Protein AF-A0AAV3ARU6-F1 (afdb_monomer_lite)

Structure (mmCIF, N/CA/C/O backbone):
data_AF-A0AAV3ARU6-F1
#
_entry.id   AF-A0AAV3ARU6-F1
#
loop_
_atom_site.group_PDB
_atom_site.id
_atom_site.type_symbol
_atom_site.label_atom_id
_atom_site.label_alt_id
_atom_site.label_comp_id
_atom_site.label_asym_id
_atom_site.label_entity_id
_atom_site.label_seq_id
_atom_site.pdbx_PDB_ins_code
_atom_site.Cartn_x
_atom_site.Cartn_y
_atom_site.Cartn_z
_atom_site.occupancy
_atom_site.B_iso_or_equiv
_atom_site.auth_seq_id
_atom_site.auth_comp_id
_atom_site.auth_asym_id
_atom_site.auth_atom_id
_atom_site.pdbx_PDB_model_num
ATOM 1 N N . MET A 1 1 ? -10.297 29.378 -34.792 1.00 34.81 1 MET A N 1
ATOM 2 C CA . MET A 1 1 ? -9.626 29.980 -33.623 1.00 34.81 1 MET A CA 1
ATOM 3 C C . MET A 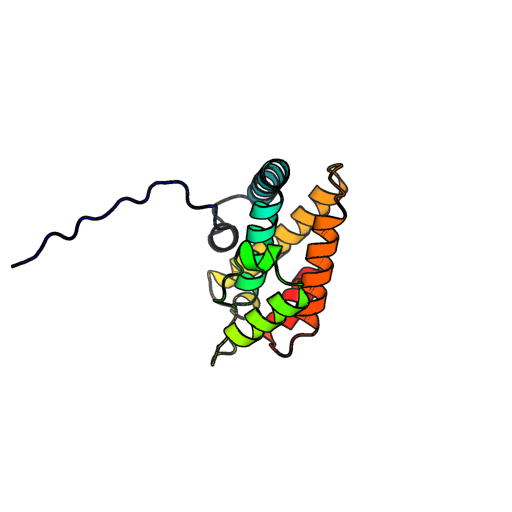1 1 ? -10.284 29.448 -32.360 1.00 34.81 1 MET A C 1
ATOM 5 O O . MET A 1 1 ? -11.471 29.652 -32.177 1.00 34.81 1 MET A O 1
ATOM 9 N N . VAL A 1 2 ? -9.495 28.682 -31.602 1.00 35.66 2 VAL A N 1
ATOM 10 C CA . VAL A 1 2 ? -9.583 28.305 -30.177 1.00 35.66 2 VAL A CA 1
ATOM 11 C C . VAL A 1 2 ? -10.976 28.048 -29.573 1.00 35.66 2 VAL A C 1
ATOM 13 O O . VAL A 1 2 ? -11.660 28.959 -29.120 1.00 35.66 2 VAL A O 1
ATOM 16 N N . GLN A 1 3 ? -11.332 26.762 -29.464 1.00 30.91 3 GLN A N 1
ATOM 17 C CA . GLN A 1 3 ? -12.365 26.277 -28.547 1.00 30.91 3 GLN A CA 1
ATOM 18 C C . GLN A 1 3 ? -11.865 26.349 -27.099 1.00 30.91 3 GLN A C 1
ATOM 20 O O . GLN A 1 3 ? -10.867 25.723 -26.733 1.00 30.91 3 GLN A O 1
ATOM 25 N N . ALA A 1 4 ? -12.606 27.089 -26.277 1.00 40.03 4 ALA A N 1
ATOM 26 C CA . ALA A 1 4 ? -12.483 27.116 -24.830 1.00 40.03 4 ALA A CA 1
ATOM 27 C C . ALA A 1 4 ? -12.833 25.738 -24.240 1.00 40.03 4 ALA A C 1
ATOM 29 O O . ALA A 1 4 ? -14.002 25.388 -24.085 1.00 40.03 4 ALA A O 1
ATOM 30 N N . HIS A 1 5 ? -11.810 24.958 -23.893 1.00 33.25 5 HIS A N 1
ATOM 31 C CA . HIS A 1 5 ? -11.980 23.737 -23.114 1.00 33.25 5 HIS A CA 1
ATOM 32 C C . HIS A 1 5 ? -12.078 24.095 -21.631 1.00 33.25 5 HIS A C 1
ATOM 34 O O . HIS A 1 5 ? -11.101 24.395 -20.945 1.00 33.25 5 HIS A O 1
ATOM 40 N N . LYS A 1 6 ? -13.335 24.104 -21.190 1.00 35.38 6 LYS A N 1
ATOM 41 C CA . LYS A 1 6 ? -13.844 24.103 -19.820 1.00 35.38 6 LYS A CA 1
ATOM 42 C C . LYS A 1 6 ? -12.918 23.305 -18.886 1.00 35.38 6 LYS A C 1
ATOM 44 O O . LYS A 1 6 ? -12.913 22.079 -18.906 1.00 35.38 6 LYS A O 1
ATOM 49 N N . ARG A 1 7 ? -12.148 24.012 -18.051 1.00 34.56 7 ARG A N 1
ATOM 50 C CA . ARG A 1 7 ? -11.468 23.433 -16.885 1.00 34.56 7 ARG A CA 1
ATOM 51 C C . ARG A 1 7 ? -12.544 23.015 -15.889 1.00 34.56 7 ARG A C 1
ATOM 53 O O . ARG A 1 7 ? -13.098 23.855 -15.181 1.00 34.56 7 ARG A O 1
ATOM 60 N N . ILE A 1 8 ? -12.877 21.730 -15.890 1.00 40.25 8 ILE A N 1
ATOM 61 C CA . ILE A 1 8 ? -13.653 21.119 -14.818 1.00 40.25 8 ILE A CA 1
ATOM 62 C C . ILE A 1 8 ? -12.752 21.147 -13.583 1.00 40.25 8 ILE A C 1
ATOM 64 O O . ILE A 1 8 ? -11.689 20.531 -13.554 1.00 40.25 8 ILE A O 1
ATOM 68 N N . ARG A 1 9 ? -13.151 21.958 -12.602 1.00 37.66 9 ARG A N 1
ATOM 69 C CA . ARG A 1 9 ? -12.686 21.846 -11.223 1.00 37.66 9 ARG A CA 1
ATOM 70 C C . ARG A 1 9 ? -13.224 20.520 -10.693 1.00 37.66 9 ARG A C 1
ATOM 72 O O . ARG A 1 9 ? -14.427 20.433 -10.484 1.00 37.66 9 ARG A O 1
ATOM 79 N N . ASN A 1 10 ? -12.354 19.539 -10.488 1.00 32.25 10 ASN A N 1
ATOM 80 C CA . ASN A 1 10 ? -12.618 18.470 -9.530 1.00 32.25 10 ASN A CA 1
ATOM 81 C C . ASN A 1 10 ? -11.988 18.903 -8.209 1.00 32.25 10 ASN A C 1
ATOM 83 O O . ASN A 1 10 ? -10.839 18.589 -7.919 1.00 32.25 10 ASN A O 1
ATOM 87 N N . ASP A 1 11 ? -12.743 19.714 -7.476 1.00 37.62 11 ASP A N 1
ATOM 88 C CA . ASP A 1 11 ? -12.631 19.809 -6.025 1.00 37.62 11 ASP A CA 1
ATOM 89 C C . ASP A 1 11 ? -13.854 19.072 -5.471 1.00 37.62 11 ASP A C 1
ATOM 91 O O . ASP A 1 11 ? -14.871 19.659 -5.116 1.00 37.62 11 ASP A O 1
ATOM 95 N N . GLU A 1 12 ? -13.785 17.751 -5.566 1.00 33.91 12 GLU A N 1
ATOM 96 C CA . GLU A 1 12 ? -14.588 16.805 -4.803 1.00 33.91 12 GLU A CA 1
ATOM 97 C C . GLU A 1 12 ? -13.558 15.840 -4.235 1.00 33.91 12 GLU A C 1
ATOM 99 O O . GLU A 1 12 ? -12.707 15.353 -4.981 1.00 33.91 12 GLU A O 1
ATOM 104 N N . SER A 1 13 ? -13.561 15.661 -2.916 1.00 39.81 13 SER A N 1
ATOM 105 C CA . SER A 1 13 ? -12.568 14.888 -2.176 1.00 39.81 13 SER A CA 1
ATOM 106 C C . SER A 1 13 ? -12.291 13.548 -2.857 1.00 39.81 13 SER A C 1
ATOM 108 O O . SER A 1 13 ? -13.066 12.599 -2.720 1.00 39.81 13 SER A O 1
ATOM 110 N N . SER A 1 14 ? -11.184 13.465 -3.595 1.00 32.47 14 SER A N 1
ATOM 111 C CA . SER A 1 14 ? -10.667 12.186 -4.056 1.00 32.47 14 SER A CA 1
ATOM 112 C C . SER A 1 14 ? -10.432 11.330 -2.813 1.00 32.47 14 SER A C 1
ATOM 114 O O . SER A 1 14 ? -9.939 11.888 -1.822 1.00 32.47 14 SER A O 1
ATOM 116 N N . PRO A 1 15 ? -10.750 10.022 -2.821 1.00 39.72 15 PRO A N 1
ATOM 117 C CA . PRO A 1 15 ? -10.291 9.140 -1.754 1.00 39.72 15 PRO A CA 1
ATOM 118 C C . PRO A 1 15 ? -8.800 9.421 -1.576 1.00 39.72 15 PRO A C 1
ATOM 120 O O . PRO A 1 15 ? -8.071 9.492 -2.568 1.00 39.72 15 PRO A O 1
ATOM 123 N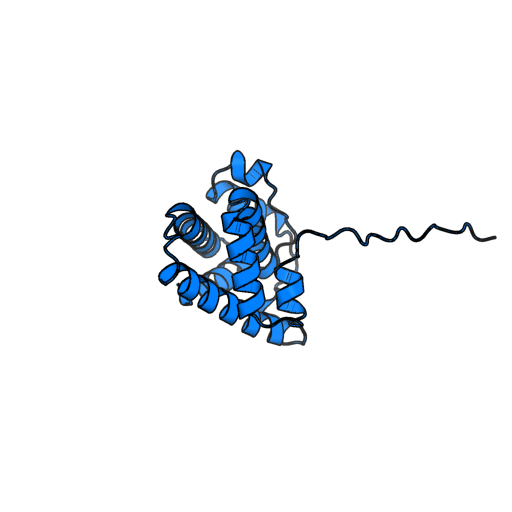 N . LYS A 1 16 ? -8.416 9.799 -0.353 1.00 55.88 16 LYS A N 1
ATOM 124 C CA . LYS A 1 16 ? -7.086 10.319 -0.035 1.00 55.88 16 LYS A CA 1
ATOM 125 C C . LYS A 1 16 ? -6.083 9.316 -0.593 1.00 55.88 16 LYS A C 1
ATOM 127 O O . LYS A 1 16 ? -6.006 8.214 -0.091 1.00 55.88 16 LYS A O 1
ATOM 132 N N . ASP A 1 17 ? -5.369 9.646 -1.662 1.00 81.94 17 ASP A N 1
ATOM 133 C CA . ASP A 1 17 ? -4.400 8.700 -2.200 1.00 81.94 17 ASP A CA 1
ATOM 134 C C . ASP A 1 17 ? -3.231 8.623 -1.214 1.00 81.94 17 ASP A C 1
ATOM 136 O O . ASP A 1 17 ? -2.374 9.513 -1.170 1.00 81.94 17 ASP A O 1
ATOM 140 N N . LEU A 1 18 ? -3.250 7.594 -0.362 1.00 88.56 18 LEU A N 1
ATOM 141 C CA . LEU A 1 18 ? -2.257 7.361 0.679 1.00 88.56 18 LEU A CA 1
ATOM 142 C C . LEU A 1 18 ? -0.838 7.349 0.098 1.00 88.56 18 LEU A C 1
ATOM 144 O O . LEU A 1 18 ? 0.090 7.879 0.715 1.00 88.56 18 LEU A O 1
ATOM 148 N N . PHE A 1 19 ? -0.678 6.821 -1.119 1.00 89.62 19 PHE A N 1
ATOM 149 C CA . PHE A 1 19 ? 0.601 6.792 -1.814 1.00 89.62 19 PHE A CA 1
ATOM 150 C C . PHE A 1 19 ? 1.108 8.205 -2.114 1.00 89.62 19 PHE A C 1
ATOM 152 O O . PHE A 1 19 ? 2.216 8.568 -1.704 1.00 89.62 19 PHE A O 1
ATOM 159 N N . GLU A 1 20 ? 0.294 9.038 -2.765 1.00 89.31 20 GLU A N 1
ATOM 160 C CA . GLU A 1 20 ? 0.673 10.417 -3.084 1.00 89.31 20 GLU A CA 1
ATOM 161 C C . GLU A 1 20 ? 0.828 11.280 -1.821 1.00 89.31 20 GLU A C 1
ATOM 163 O O . GLU A 1 20 ? 1.760 12.086 -1.734 1.00 89.31 20 GLU A O 1
ATOM 168 N N . ALA A 1 21 ? 0.005 11.068 -0.789 1.00 89.81 21 ALA A N 1
ATOM 169 C CA . ALA A 1 21 ? 0.140 11.753 0.497 1.00 89.81 21 ALA A CA 1
ATOM 170 C C . ALA A 1 21 ? 1.503 11.474 1.162 1.00 89.81 21 ALA A C 1
ATOM 172 O O . ALA A 1 21 ? 2.198 12.410 1.584 1.00 89.81 21 ALA A O 1
ATOM 173 N N . ILE A 1 22 ? 1.922 10.206 1.197 1.00 90.69 22 ILE A N 1
ATOM 174 C CA . ILE A 1 22 ? 3.208 9.761 1.758 1.00 90.69 22 ILE A CA 1
ATOM 175 C C . ILE A 1 22 ? 4.380 10.238 0.893 1.00 90.69 22 ILE A C 1
ATOM 177 O O . ILE A 1 22 ? 5.387 10.720 1.423 1.00 90.69 22 ILE A O 1
ATOM 181 N N . LYS A 1 23 ? 4.241 10.184 -0.434 1.00 88.38 23 LYS A N 1
ATOM 182 C CA . LYS A 1 23 ? 5.257 10.626 -1.400 1.00 88.38 23 LYS A CA 1
ATOM 183 C C . LYS A 1 23 ? 5.499 12.130 -1.353 1.00 88.38 23 LYS A C 1
ATOM 185 O O . LYS A 1 23 ? 6.650 12.568 -1.341 1.00 88.38 23 LYS A O 1
ATOM 190 N N . MET A 1 24 ? 4.441 12.936 -1.273 1.00 87.94 24 MET A N 1
ATOM 191 C CA . MET A 1 24 ? 4.565 14.380 -1.061 1.00 87.94 24 MET A CA 1
ATOM 192 C C . MET A 1 24 ? 5.135 14.690 0.332 1.00 87.94 24 MET A C 1
ATOM 194 O O . MET A 1 24 ? 5.947 15.610 0.499 1.00 87.94 24 MET A O 1
ATOM 198 N N . GLY A 1 25 ? 4.713 13.927 1.347 1.00 84.75 25 GLY A N 1
ATOM 199 C CA . GLY A 1 25 ? 5.114 14.104 2.741 1.00 84.75 25 GLY A CA 1
ATOM 200 C C . GLY A 1 25 ? 4.802 15.508 3.259 1.00 84.75 25 GLY A C 1
ATOM 201 O O . GLY A 1 25 ? 5.685 16.160 3.821 1.00 84.75 25 GLY A O 1
ATOM 202 N N . LYS A 1 26 ? 3.597 16.006 2.954 1.00 84.00 26 LYS A N 1
ATOM 203 C CA . LYS A 1 26 ? 3.074 17.302 3.430 1.00 84.00 26 LYS A CA 1
ATOM 204 C C . LYS A 1 26 ? 2.422 17.199 4.810 1.00 84.00 26 LYS A C 1
ATOM 206 O O . LYS A 1 26 ? 2.367 18.195 5.522 1.00 84.00 26 LYS A O 1
ATOM 211 N N . SER A 1 27 ? 1.955 16.007 5.167 1.00 87.12 27 SER A N 1
ATOM 212 C CA . SER A 1 27 ? 1.324 15.700 6.450 1.00 87.12 27 SER A CA 1
ATOM 213 C C . SER A 1 27 ? 2.262 14.865 7.315 1.00 87.12 27 SER A C 1
ATOM 215 O O . SER A 1 27 ? 3.102 14.127 6.795 1.00 87.12 27 SER A O 1
ATOM 217 N N . ALA A 1 28 ? 2.114 14.968 8.635 1.00 91.31 28 ALA A N 1
ATOM 218 C CA . ALA A 1 28 ? 2.805 14.075 9.558 1.00 91.31 28 ALA A CA 1
ATOM 219 C C . ALA A 1 28 ? 2.299 12.636 9.374 1.00 91.31 28 ALA A C 1
ATOM 221 O O . ALA A 1 28 ? 1.094 12.417 9.274 1.00 91.31 28 ALA A O 1
ATOM 222 N N . ILE A 1 29 ? 3.207 11.656 9.386 1.00 92.62 29 ILE A N 1
ATOM 223 C CA . ILE A 1 29 ? 2.856 10.244 9.162 1.00 92.62 29 ILE A CA 1
ATOM 224 C C . ILE A 1 29 ? 1.851 9.730 10.196 1.00 92.62 29 ILE A C 1
ATOM 226 O O . ILE A 1 29 ? 0.950 8.984 9.840 1.00 92.62 29 ILE A O 1
ATOM 230 N N . GLN A 1 30 ? 1.944 10.190 11.450 1.00 90.00 30 GLN A N 1
ATOM 231 C CA . GLN A 1 30 ? 0.975 9.808 12.483 1.00 90.00 30 GLN A CA 1
ATOM 232 C C . GLN A 1 30 ? -0.449 10.238 12.114 1.00 90.00 30 GLN A C 1
ATOM 234 O O . GLN A 1 30 ? -1.368 9.446 12.238 1.00 90.00 30 GLN A O 1
ATOM 239 N N . VAL A 1 31 ? -0.616 11.452 11.579 1.00 91.69 31 VAL A N 1
ATOM 240 C CA . VAL A 1 31 ? -1.929 11.959 11.154 1.00 91.69 31 VAL A CA 1
ATOM 241 C C . VAL A 1 31 ? -2.494 11.112 10.014 1.00 91.69 31 VAL A C 1
ATOM 243 O O . VAL A 1 31 ? -3.684 10.833 10.003 1.00 91.69 31 VAL A O 1
ATOM 246 N N . LEU A 1 32 ? -1.649 10.666 9.077 1.00 92.31 32 LEU A N 1
ATOM 247 C CA . LEU A 1 32 ? -2.084 9.780 7.991 1.00 92.31 32 LEU A CA 1
ATOM 248 C C . LEU A 1 32 ? -2.528 8.407 8.512 1.00 92.31 32 LEU A C 1
ATOM 250 O O . LEU A 1 32 ? -3.524 7.875 8.034 1.00 92.31 32 LEU A O 1
ATOM 254 N N . VAL A 1 33 ? -1.810 7.852 9.492 1.00 91.19 33 VAL A N 1
ATOM 255 C CA . VAL A 1 33 ? -2.180 6.586 10.142 1.00 91.19 33 VAL A CA 1
ATOM 256 C C . VAL A 1 33 ? -3.499 6.730 10.898 1.00 91.19 33 VAL A C 1
ATOM 258 O O . VAL A 1 33 ? -4.384 5.899 10.722 1.00 91.19 33 VAL A O 1
ATOM 261 N N . ASP A 1 34 ? -3.660 7.787 11.693 1.00 89.81 34 ASP A N 1
ATOM 262 C CA . ASP A 1 34 ? -4.876 8.024 12.477 1.00 89.81 34 ASP A CA 1
ATOM 263 C C . ASP A 1 34 ? -6.097 8.234 11.560 1.00 89.81 34 ASP A C 1
ATOM 265 O O . ASP A 1 34 ? -7.139 7.606 11.757 1.00 89.81 34 ASP A O 1
ATOM 269 N N . ASP A 1 35 ? -5.944 9.034 10.497 1.00 91.19 35 ASP A N 1
ATOM 270 C CA . ASP A 1 35 ? -6.973 9.252 9.474 1.00 91.19 35 ASP A CA 1
ATOM 271 C C . ASP A 1 35 ? -7.372 7.949 8.760 1.00 91.19 35 ASP A C 1
ATOM 273 O O . ASP A 1 35 ? -8.558 7.717 8.489 1.00 91.19 35 ASP A O 1
ATOM 277 N N . TRP A 1 36 ? -6.391 7.104 8.426 1.00 91.50 36 TRP A N 1
ATOM 278 C CA . TRP A 1 36 ? -6.640 5.815 7.782 1.00 91.50 36 TRP A CA 1
ATOM 279 C C . TRP A 1 36 ? -7.346 4.848 8.739 1.00 91.50 36 TRP A C 1
ATOM 281 O O . TRP A 1 36 ? -8.335 4.226 8.357 1.00 91.50 36 TRP A O 1
ATOM 291 N N . LEU A 1 37 ? -6.929 4.782 10.008 1.00 88.69 37 LEU A N 1
ATOM 292 C CA . LEU A 1 37 ? -7.579 3.953 11.030 1.00 88.69 37 LEU A CA 1
ATOM 293 C C . LEU A 1 37 ? -9.031 4.374 11.270 1.00 88.69 37 LEU A C 1
ATOM 295 O O . LEU A 1 37 ? -9.908 3.526 11.424 1.00 88.69 37 LEU A O 1
ATOM 299 N N . ASP A 1 38 ? -9.315 5.674 11.282 1.00 89.31 38 ASP A N 1
ATOM 300 C CA . ASP A 1 38 ? -10.689 6.164 11.393 1.00 89.31 38 ASP A CA 1
ATOM 301 C C . ASP A 1 38 ? -11.524 5.868 10.144 1.00 89.31 38 ASP A C 1
ATOM 303 O O . ASP A 1 38 ? -12.736 5.674 10.253 1.00 89.31 38 ASP A O 1
ATOM 307 N N . SER A 1 39 ? -10.894 5.791 8.970 1.00 89.94 39 SER A N 1
ATOM 308 C CA . SER A 1 39 ? -11.546 5.334 7.737 1.00 89.94 39 SER A CA 1
ATOM 309 C C . SER A 1 39 ? -11.830 3.831 7.796 1.00 89.94 39 SER A C 1
ATOM 311 O O . SER A 1 39 ? -12.944 3.411 7.494 1.00 89.94 39 SER A O 1
ATOM 313 N N . TYR A 1 40 ? -10.886 3.037 8.308 1.00 88.69 40 TYR A N 1
ATOM 314 C CA . TYR A 1 40 ? -11.038 1.597 8.526 1.00 88.69 40 TYR A CA 1
ATOM 315 C C . TYR A 1 40 ? -12.184 1.262 9.488 1.00 88.69 40 TYR A C 1
ATOM 317 O O . TYR A 1 40 ? -12.979 0.368 9.213 1.00 88.69 40 TYR A O 1
ATOM 325 N N . LYS A 1 41 ? -12.344 2.029 10.576 1.00 86.69 41 LYS A N 1
ATOM 326 C CA . LYS A 1 41 ? -13.473 1.870 11.515 1.00 86.69 41 LYS A CA 1
ATOM 327 C C . LYS A 1 41 ? -14.839 2.155 10.883 1.00 86.69 41 LYS A C 1
ATOM 329 O O . LYS A 1 41 ? -15.844 1.656 11.380 1.00 86.69 41 LYS A O 1
ATOM 334 N N . LYS A 1 42 ? -14.894 3.008 9.856 1.00 89.06 42 LYS A N 1
ATOM 335 C CA . LYS A 1 42 ? -16.143 3.401 9.184 1.00 89.06 42 LYS A CA 1
ATOM 336 C C . LYS A 1 42 ? -16.486 2.446 8.048 1.00 89.06 42 LYS A C 1
ATOM 338 O O . LYS A 1 42 ? -17.612 1.969 7.977 1.00 89.06 42 LYS A O 1
ATOM 343 N N 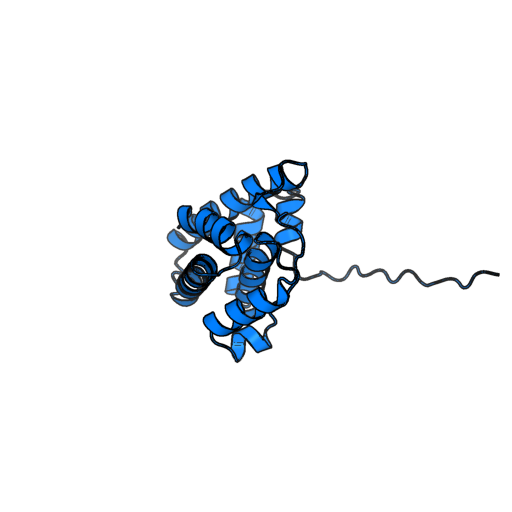. GLU A 1 43 ? -15.517 2.184 7.177 1.00 88.81 43 GLU A N 1
ATOM 344 C CA . GLU A 1 43 ? -15.671 1.385 5.964 1.00 88.81 43 GLU A CA 1
ATOM 345 C C . GLU A 1 43 ? -14.438 0.497 5.757 1.00 88.81 43 GLU A C 1
ATOM 347 O O . GLU A 1 43 ? -13.553 0.783 4.947 1.00 88.81 43 GLU A O 1
ATOM 352 N N . GLN A 1 44 ? -14.400 -0.613 6.498 1.00 87.62 44 GLN A N 1
ATOM 353 C CA . GLN A 1 44 ? -13.299 -1.581 6.505 1.00 87.62 44 GLN A CA 1
ATOM 354 C C . GLN A 1 44 ? -12.863 -2.007 5.095 1.00 87.62 44 GLN A C 1
ATOM 356 O O . GLN A 1 44 ? -11.678 -1.961 4.772 1.00 87.62 44 GLN A O 1
ATOM 361 N N . ALA A 1 45 ? -13.815 -2.387 4.235 1.00 88.19 45 ALA A N 1
ATOM 362 C CA . ALA A 1 45 ? -13.517 -2.897 2.897 1.00 88.19 45 ALA A CA 1
ATOM 363 C C . ALA A 1 45 ? -12.812 -1.862 2.002 1.00 88.19 45 ALA A C 1
ATOM 365 O O . ALA A 1 45 ? -11.883 -2.212 1.274 1.00 88.19 45 ALA A O 1
ATOM 366 N N . LEU A 1 46 ? -13.218 -0.588 2.065 1.00 90.12 46 LEU A N 1
ATOM 367 C CA . LEU A 1 46 ? -12.602 0.471 1.262 1.00 90.12 46 LEU A CA 1
ATOM 368 C C . LEU A 1 46 ? -11.235 0.879 1.813 1.00 90.12 46 LEU A C 1
ATOM 370 O O . LEU A 1 46 ? -10.303 1.066 1.035 1.00 90.12 46 LEU A O 1
ATOM 374 N N . ALA A 1 47 ? -11.089 0.954 3.136 1.00 90.44 47 ALA A N 1
ATOM 375 C CA . ALA A 1 47 ? -9.805 1.264 3.760 1.00 90.44 47 ALA A CA 1
ATOM 376 C C . ALA A 1 47 ? -8.760 0.160 3.512 1.00 90.44 47 ALA A C 1
ATOM 378 O O . ALA A 1 47 ? -7.590 0.458 3.260 1.00 90.44 47 ALA A O 1
ATOM 379 N N . LEU A 1 48 ? -9.176 -1.114 3.529 1.00 89.44 48 LEU A N 1
ATOM 380 C CA . LEU A 1 48 ? -8.325 -2.240 3.129 1.00 89.44 48 LEU A CA 1
ATOM 381 C C . LEU A 1 48 ? -7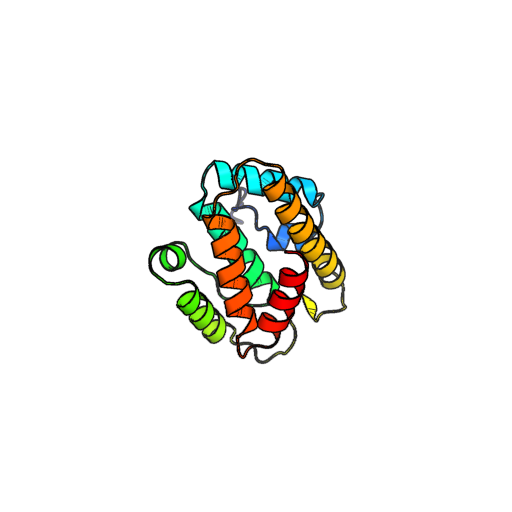.927 -2.145 1.659 1.00 89.44 48 LEU A C 1
ATOM 383 O O . LEU A 1 48 ? -6.754 -2.301 1.336 1.00 89.44 48 LEU A O 1
ATOM 387 N N . LEU A 1 49 ? -8.881 -1.855 0.771 1.00 91.50 49 LEU A N 1
ATOM 388 C CA . LEU A 1 49 ? -8.606 -1.679 -0.653 1.00 91.50 49 LEU A CA 1
ATOM 389 C C . LEU A 1 49 ? -7.585 -0.558 -0.904 1.00 91.50 49 LEU A C 1
ATOM 391 O O . LEU A 1 49 ? -6.696 -0.711 -1.742 1.00 91.50 49 LEU A O 1
ATOM 395 N N . GLU A 1 50 ? -7.697 0.555 -0.179 1.00 91.56 50 GLU A N 1
ATOM 396 C CA . GLU A 1 50 ? -6.742 1.664 -0.223 1.00 91.56 50 GLU A CA 1
ATOM 397 C C . GLU A 1 50 ? -5.346 1.216 0.235 1.00 91.56 50 GLU A C 1
ATOM 399 O O . GLU A 1 50 ? -4.363 1.478 -0.458 1.00 91.56 50 GLU A O 1
ATOM 404 N N . LEU A 1 51 ? -5.254 0.475 1.347 1.00 91.12 51 LEU A N 1
ATOM 405 C CA . LEU A 1 51 ? -3.986 -0.031 1.880 1.00 91.12 51 LEU A CA 1
ATOM 406 C C . LEU A 1 51 ? -3.313 -1.039 0.934 1.00 91.12 51 LEU A C 1
ATOM 408 O O . LEU A 1 51 ? -2.104 -0.968 0.705 1.00 91.12 51 LEU A O 1
ATOM 412 N N . VAL A 1 52 ? -4.090 -1.952 0.348 1.00 90.75 52 VAL A N 1
ATOM 413 C CA . VAL A 1 52 ? -3.603 -2.915 -0.651 1.00 90.75 52 VAL A CA 1
ATOM 414 C C . VAL A 1 52 ? -3.075 -2.172 -1.876 1.00 90.75 52 VAL A C 1
ATOM 416 O O . VAL A 1 52 ? -1.942 -2.405 -2.296 1.00 90.75 52 VAL A O 1
ATOM 419 N N . ASN A 1 53 ? -3.849 -1.231 -2.424 1.00 91.06 53 ASN A N 1
ATOM 420 C CA . ASN A 1 53 ? -3.410 -0.431 -3.567 1.00 91.06 53 ASN A CA 1
ATOM 421 C C . ASN A 1 53 ? -2.170 0.406 -3.247 1.00 91.06 53 ASN A C 1
ATOM 423 O O . ASN A 1 53 ? -1.285 0.521 -4.089 1.00 91.06 53 ASN A O 1
ATOM 427 N N . PHE A 1 54 ? -2.064 0.951 -2.037 1.00 92.31 54 PHE A N 1
ATOM 428 C CA . PHE A 1 54 ? -0.871 1.656 -1.584 1.00 92.31 54 PHE A CA 1
ATOM 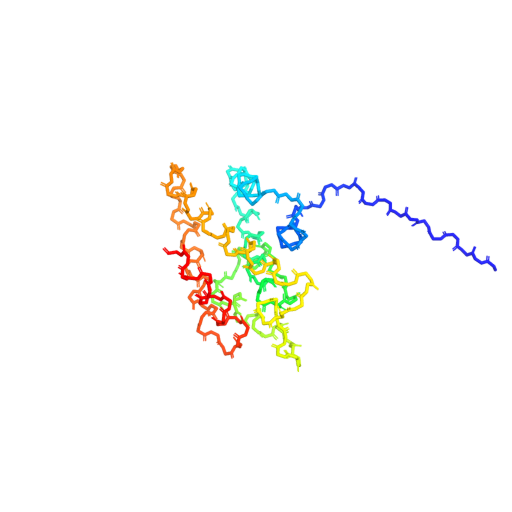429 C C . PHE A 1 54 ? 0.378 0.761 -1.617 1.00 92.31 54 PHE A C 1
ATOM 431 O O . PHE A 1 54 ? 1.415 1.182 -2.131 1.00 92.31 54 PHE A O 1
ATOM 438 N N . LEU A 1 55 ? 0.287 -0.482 -1.130 1.00 90.94 55 LEU A N 1
ATOM 439 C CA . LEU A 1 55 ? 1.401 -1.437 -1.164 1.00 90.94 55 LEU A CA 1
ATOM 440 C C . LEU A 1 55 ? 1.776 -1.836 -2.598 1.00 90.94 55 LEU A C 1
ATOM 442 O O . LEU A 1 55 ? 2.960 -1.881 -2.936 1.00 90.94 55 LEU A O 1
ATOM 446 N N . ILE A 1 56 ? 0.784 -2.072 -3.458 1.00 89.00 56 ILE A N 1
ATOM 447 C CA . ILE A 1 56 ? 0.991 -2.393 -4.877 1.00 89.00 56 ILE A CA 1
ATOM 448 C C . ILE A 1 56 ? 1.669 -1.225 -5.616 1.00 89.00 56 ILE A C 1
ATOM 450 O O . ILE A 1 56 ? 2.653 -1.433 -6.330 1.00 89.00 56 ILE A O 1
ATOM 454 N N . GLN A 1 57 ? 1.235 0.013 -5.371 1.00 89.44 57 GLN A N 1
ATOM 455 C CA . GLN A 1 57 ? 1.867 1.217 -5.920 1.00 89.44 57 GLN A CA 1
ATOM 456 C C . GLN A 1 57 ? 3.280 1.447 -5.367 1.00 89.44 57 GLN A C 1
ATOM 458 O O . GLN A 1 57 ? 4.180 1.838 -6.111 1.00 89.44 57 GLN A O 1
ATOM 463 N N . ALA A 1 58 ? 3.523 1.155 -4.083 1.00 89.38 58 ALA A N 1
ATOM 464 C CA . ALA A 1 58 ? 4.858 1.211 -3.479 1.00 89.38 58 ALA A CA 1
ATOM 465 C C . ALA A 1 58 ? 5.841 0.235 -4.141 1.00 89.38 58 ALA A C 1
ATOM 467 O O . ALA A 1 58 ? 7.039 0.519 -4.214 1.00 89.38 58 ALA A O 1
ATOM 468 N N . CYS A 1 59 ? 5.330 -0.871 -4.686 1.00 87.50 59 CYS A N 1
ATOM 469 C CA . CYS A 1 59 ? 6.108 -1.795 -5.497 1.00 87.50 59 CYS A CA 1
ATOM 470 C C . CYS A 1 59 ? 6.416 -1.271 -6.911 1.00 87.50 59 CYS A C 1
ATOM 472 O O . CYS A 1 59 ? 7.170 -1.916 -7.627 1.00 87.50 59 CYS A O 1
ATOM 474 N N . GLY A 1 60 ? 5.848 -0.139 -7.334 1.00 85.88 60 GLY A N 1
ATOM 475 C CA . GLY A 1 60 ? 5.975 0.397 -8.694 1.00 85.88 60 GLY A CA 1
ATOM 476 C C . GLY A 1 60 ? 4.937 -0.141 -9.679 1.00 85.88 60 GLY A C 1
ATOM 477 O O . GLY A 1 60 ? 4.953 0.242 -10.845 1.00 85.88 60 GLY A O 1
ATOM 478 N N . CYS A 1 61 ? 4.008 -0.991 -9.229 1.00 84.44 61 CYS A N 1
ATOM 479 C CA . CYS A 1 61 ? 2.960 -1.501 -10.102 1.00 84.44 61 CYS A CA 1
ATOM 480 C C . CYS A 1 61 ? 1.964 -0.387 -10.433 1.00 84.44 61 CYS A C 1
ATOM 482 O O . CYS A 1 61 ? 1.475 0.307 -9.541 1.00 84.44 61 CYS A O 1
ATOM 484 N N . LYS A 1 62 ? 1.639 -0.244 -11.720 1.00 80.75 62 LYS A N 1
ATOM 485 C CA . LYS A 1 62 ? 0.598 0.679 -12.205 1.00 80.75 62 LYS A CA 1
ATOM 486 C C . LYS A 1 62 ? -0.787 0.033 -12.248 1.00 80.75 62 LYS A C 1
ATOM 488 O O . LYS A 1 62 ? -1.767 0.725 -12.519 1.00 80.75 62 LYS A O 1
ATOM 493 N N . GLY A 1 63 ? -0.859 -1.278 -12.016 1.00 82.94 63 GLY A N 1
ATOM 494 C CA . GLY A 1 63 ? -2.109 -2.003 -11.849 1.00 82.94 63 GLY A CA 1
ATOM 495 C C . GLY A 1 63 ? -2.877 -1.486 -10.635 1.00 82.94 63 GLY A C 1
ATOM 496 O O . GLY A 1 63 ? -2.288 -1.127 -9.616 1.00 82.94 63 GLY A O 1
ATOM 497 N N . VAL A 1 64 ? -4.201 -1.440 -10.762 1.00 87.62 64 VAL A N 1
ATOM 498 C CA . VAL A 1 64 ? -5.106 -1.014 -9.693 1.00 87.62 64 VAL A CA 1
ATOM 499 C C . VAL A 1 64 ? -5.950 -2.211 -9.289 1.00 87.62 64 VAL A C 1
ATOM 501 O O . VAL A 1 64 ? -6.651 -2.798 -10.115 1.00 87.62 64 VAL A O 1
ATOM 504 N N . VAL A 1 65 ? -5.900 -2.561 -8.008 1.00 88.69 65 VAL A N 1
ATOM 505 C CA . VAL A 1 65 ? -6.800 -3.545 -7.412 1.00 88.69 65 VAL A CA 1
ATOM 506 C C . VAL A 1 65 ? -8.162 -2.882 -7.243 1.00 88.69 65 VAL A C 1
ATOM 508 O O . VAL A 1 65 ? -8.262 -1.792 -6.678 1.00 88.69 65 VAL A O 1
ATOM 511 N N . THR A 1 66 ? -9.222 -3.518 -7.739 1.00 90.38 66 THR A N 1
ATOM 512 C CA . THR A 1 66 ? -10.594 -3.015 -7.593 1.00 90.38 66 THR A CA 1
ATOM 513 C C . THR A 1 66 ? -11.312 -3.689 -6.423 1.00 90.38 66 THR A C 1
ATOM 515 O O . THR A 1 66 ? -10.919 -4.758 -5.954 1.00 90.38 66 THR A O 1
ATOM 518 N N . GLN A 1 67 ? -12.411 -3.088 -5.966 1.00 88.88 67 GLN A N 1
ATOM 519 C CA . GLN A 1 67 ? -13.258 -3.682 -4.927 1.00 88.88 67 GLN A CA 1
ATOM 520 C C . GLN A 1 67 ? -13.840 -5.038 -5.355 1.00 88.88 67 GLN A C 1
ATOM 522 O O . GLN A 1 67 ? -13.967 -5.948 -4.540 1.00 88.88 67 GLN A O 1
ATOM 527 N N . GLU A 1 68 ? -14.156 -5.182 -6.643 1.00 88.44 68 GLU A N 1
ATOM 528 C CA . GLU A 1 68 ? -14.612 -6.442 -7.228 1.00 88.44 68 GLU A CA 1
ATOM 529 C C . GLU A 1 68 ? -13.545 -7.532 -7.088 1.00 88.44 68 GLU A C 1
ATOM 531 O O . GLU A 1 68 ? -13.862 -8.644 -6.677 1.00 88.44 68 GLU A O 1
ATOM 536 N N . MET A 1 69 ? -12.273 -7.204 -7.342 1.00 88.31 69 MET A N 1
ATOM 537 C CA . MET A 1 69 ? -11.166 -8.146 -7.162 1.00 88.31 69 MET A CA 1
ATOM 538 C C . MET A 1 69 ? -11.018 -8.557 -5.696 1.00 88.31 69 MET A C 1
ATOM 540 O O . MET A 1 69 ? -10.950 -9.746 -5.416 1.00 88.31 69 MET A O 1
ATOM 544 N N . MET A 1 70 ? -11.058 -7.603 -4.760 1.00 86.25 70 MET A N 1
ATOM 545 C CA . MET A 1 70 ? -10.998 -7.898 -3.318 1.00 86.25 70 MET A CA 1
ATOM 546 C C . MET A 1 70 ? -12.172 -8.750 -2.815 1.00 86.25 70 MET A C 1
ATOM 548 O O . MET A 1 70 ? -12.031 -9.432 -1.807 1.00 86.25 70 MET A O 1
ATOM 552 N N . SER A 1 71 ? -13.324 -8.701 -3.490 1.00 87.31 71 SER A N 1
ATOM 553 C CA . SER A 1 71 ? -14.532 -9.430 -3.078 1.00 87.31 71 SER A CA 1
ATOM 554 C C . SER A 1 71 ? -14.646 -10.813 -3.725 1.00 87.31 71 SER A C 1
ATOM 556 O O . SER A 1 71 ? -15.269 -11.702 -3.152 1.00 87.31 71 SER A O 1
ATOM 558 N N . ASN A 1 72 ? -14.077 -10.989 -4.922 1.00 89.81 72 ASN A N 1
ATOM 559 C CA . ASN A 1 72 ? -14.314 -12.163 -5.768 1.00 89.81 72 ASN A CA 1
ATOM 560 C C . ASN A 1 72 ? -13.056 -12.992 -6.064 1.00 89.81 72 ASN A C 1
ATOM 562 O O . ASN A 1 72 ? -13.168 -14.034 -6.707 1.00 89.81 72 ASN A O 1
ATOM 566 N N . MET A 1 73 ? -11.868 -12.541 -5.658 1.00 88.75 73 MET A N 1
ATOM 567 C CA . MET A 1 73 ? -10.602 -13.233 -5.909 1.00 88.75 73 MET A CA 1
ATOM 568 C C . MET A 1 73 ? -9.859 -13.493 -4.602 1.00 88.75 73 MET A C 1
ATOM 570 O O . MET A 1 73 ? -9.886 -12.677 -3.683 1.00 88.75 73 MET A O 1
ATOM 574 N N . GLU A 1 74 ? -9.131 -14.605 -4.546 1.00 87.38 74 GLU A N 1
ATOM 575 C CA . GLU A 1 74 ? -8.172 -14.829 -3.469 1.00 87.38 74 GLU A CA 1
ATOM 576 C C . GLU A 1 74 ? -6.977 -13.875 -3.609 1.00 87.38 74 GLU A C 1
ATOM 578 O O . GLU A 1 74 ? -6.591 -13.483 -4.716 1.00 87.38 74 GLU A O 1
ATOM 583 N N . HIS A 1 75 ? -6.330 -13.533 -2.490 1.00 83.81 75 HIS A N 1
ATOM 584 C CA . HIS A 1 75 ? -5.152 -12.660 -2.501 1.00 83.81 75 HIS A CA 1
ATOM 585 C C . HIS A 1 75 ? -4.048 -13.172 -3.438 1.00 83.81 75 HIS A C 1
ATOM 587 O O . HIS A 1 75 ? -3.405 -12.371 -4.114 1.00 83.81 75 HIS A O 1
ATOM 593 N N . ALA A 1 76 ? -3.870 -14.493 -3.543 1.00 84.38 76 ALA A N 1
ATOM 594 C CA . ALA A 1 76 ? -2.913 -15.101 -4.463 1.00 84.38 76 ALA A CA 1
ATOM 595 C C . ALA A 1 76 ? -3.212 -14.761 -5.936 1.00 84.38 76 ALA A C 1
ATOM 597 O O . ALA A 1 76 ? -2.304 -14.385 -6.680 1.00 84.38 76 ALA A O 1
ATOM 598 N N . ASP A 1 77 ? -4.480 -14.816 -6.349 1.00 88.50 77 ASP A N 1
ATOM 599 C CA . ASP A 1 77 ? -4.888 -14.481 -7.715 1.00 88.50 77 ASP A CA 1
ATOM 600 C C . ASP A 1 77 ? -4.776 -12.983 -8.001 1.00 88.50 77 ASP A C 1
ATOM 602 O O . ASP A 1 77 ? -4.383 -12.590 -9.102 1.00 88.50 77 ASP A O 1
ATOM 606 N N . ILE A 1 78 ? -5.066 -12.134 -7.008 1.00 87.62 78 ILE A N 1
ATOM 607 C CA . ILE A 1 78 ? -4.858 -10.684 -7.113 1.00 87.62 78 ILE A CA 1
ATOM 608 C C . ILE A 1 78 ? -3.374 -10.391 -7.340 1.00 87.62 78 ILE A C 1
ATOM 610 O O . ILE A 1 78 ? -3.031 -9.655 -8.264 1.00 87.62 78 ILE A O 1
ATOM 614 N N . ILE A 1 79 ? -2.485 -10.994 -6.545 1.00 85.75 79 ILE A N 1
ATOM 615 C CA . ILE A 1 79 ? -1.032 -10.824 -6.678 1.00 85.75 79 ILE A CA 1
ATOM 616 C C . ILE A 1 79 ? -0.556 -11.316 -8.042 1.00 85.75 79 ILE A C 1
ATOM 618 O O . ILE A 1 79 ? 0.241 -10.635 -8.689 1.00 85.75 79 ILE A O 1
ATOM 622 N N . ARG A 1 80 ? -1.054 -12.467 -8.511 1.00 86.50 80 ARG A N 1
ATOM 623 C CA . ARG A 1 80 ? -0.719 -12.995 -9.837 1.00 86.50 80 ARG A CA 1
ATOM 624 C C . ARG A 1 80 ? -1.129 -12.021 -10.934 1.00 86.50 80 ARG A C 1
ATOM 626 O O . ARG A 1 80 ? -0.296 -11.672 -11.765 1.00 86.50 80 ARG A O 1
ATOM 633 N N . LYS A 1 81 ? -2.356 -11.503 -10.877 1.00 87.62 81 LYS A N 1
ATOM 634 C CA . LYS A 1 81 ? -2.837 -10.492 -11.821 1.00 87.62 81 LYS A CA 1
ATOM 635 C C . LYS A 1 81 ? -2.006 -9.208 -11.771 1.00 87.62 81 LYS A C 1
ATOM 637 O O . LYS A 1 81 ? -1.580 -8.730 -12.810 1.00 87.62 81 LYS A O 1
ATOM 642 N N . MET A 1 82 ? -1.683 -8.695 -10.583 1.00 87.44 82 MET A N 1
ATOM 643 C CA . MET A 1 82 ? -0.811 -7.519 -10.443 1.00 87.44 82 MET A CA 1
ATOM 644 C C . MET A 1 82 ? 0.619 -7.776 -10.939 1.00 87.44 82 MET A C 1
ATOM 646 O O . MET A 1 82 ? 1.281 -6.852 -11.398 1.00 87.44 82 MET A O 1
ATOM 650 N N . THR A 1 83 ? 1.105 -9.016 -10.852 1.00 83.19 83 THR A N 1
ATOM 651 C CA . THR A 1 83 ? 2.411 -9.428 -11.390 1.00 83.19 83 THR A CA 1
ATOM 652 C C . THR A 1 83 ? 2.384 -9.436 -12.921 1.00 83.19 83 THR A C 1
ATOM 654 O O . THR A 1 83 ? 3.324 -8.954 -13.547 1.00 83.19 83 THR A O 1
ATOM 657 N N . GLU A 1 84 ? 1.310 -9.954 -13.521 1.00 82.88 84 GLU A N 1
ATOM 658 C CA . GLU A 1 84 ? 1.082 -9.943 -14.973 1.00 82.88 84 GLU A CA 1
ATOM 659 C C . GLU A 1 84 ? 0.927 -8.502 -15.501 1.00 82.88 84 GLU A C 1
ATOM 661 O O . GLU A 1 84 ? 1.549 -8.138 -16.499 1.00 82.88 84 GLU A O 1
ATOM 666 N N . ASP A 1 85 ? 0.186 -7.661 -14.773 1.00 79.75 85 ASP A N 1
ATOM 667 C CA . ASP A 1 85 ? -0.066 -6.251 -15.099 1.00 79.75 85 ASP A CA 1
ATOM 668 C C . ASP A 1 85 ? 1.132 -5.328 -14.806 1.00 79.75 85 ASP A C 1
ATOM 670 O O . ASP A 1 85 ? 1.119 -4.162 -15.208 1.00 79.75 85 ASP A O 1
ATOM 674 N N . PHE A 1 86 ? 2.175 -5.815 -14.115 1.00 77.50 86 PHE A N 1
ATOM 675 C CA . PHE A 1 86 ? 3.343 -5.003 -13.753 1.00 77.50 86 PHE A CA 1
ATOM 676 C C . PHE A 1 86 ? 4.011 -4.413 -14.998 1.00 77.50 86 PHE A C 1
ATOM 678 O O . PHE A 1 86 ? 4.386 -3.243 -14.988 1.00 77.50 86 PHE A O 1
ATOM 685 N N . GLY A 1 87 ? 4.099 -5.205 -16.076 1.00 64.12 87 GLY A N 1
ATOM 686 C CA . GLY A 1 87 ? 4.357 -4.729 -17.439 1.00 64.12 87 GLY A CA 1
ATOM 687 C C . GLY A 1 87 ? 5.539 -3.767 -17.605 1.00 64.12 87 GLY A C 1
ATOM 688 O O . GLY A 1 87 ? 5.490 -2.910 -18.486 1.00 64.12 87 GLY A O 1
ATOM 689 N N . GLU A 1 88 ? 6.564 -3.844 -16.751 1.00 61.84 88 GLU A N 1
ATOM 690 C CA . GLU A 1 88 ? 7.633 -2.848 -16.726 1.00 61.84 88 GLU A CA 1
ATOM 691 C C . GLU A 1 88 ? 8.908 -3.373 -17.396 1.00 61.84 88 GLU A C 1
ATOM 693 O O . GLU A 1 88 ? 9.572 -4.283 -16.901 1.00 61.84 88 GLU A O 1
ATOM 698 N N . ASP A 1 89 ? 9.272 -2.744 -18.518 1.00 55.97 89 ASP A N 1
ATOM 699 C CA . ASP A 1 89 ? 10.563 -2.916 -19.204 1.00 55.97 89 ASP A CA 1
ATOM 700 C C . ASP A 1 89 ? 11.735 -2.283 -18.417 1.00 55.97 89 ASP A C 1
ATOM 702 O O . ASP A 1 89 ? 12.900 -2.413 -18.802 1.00 55.97 89 ASP A O 1
ATOM 706 N N . SER A 1 90 ? 11.437 -1.570 -17.322 1.00 61.56 90 SER A N 1
ATOM 707 C CA . SER A 1 90 ? 12.407 -0.886 -16.466 1.00 61.56 90 SER A CA 1
ATOM 708 C C . SER A 1 90 ? 12.527 -1.563 -15.102 1.00 61.56 90 SER A C 1
ATOM 710 O O . SER A 1 90 ? 11.553 -2.036 -14.531 1.00 61.56 90 SER A O 1
ATOM 712 N N . ALA A 1 91 ? 13.741 -1.574 -14.550 1.00 67.31 91 ALA A N 1
ATOM 713 C CA . ALA A 1 91 ? 14.023 -2.085 -13.208 1.00 67.31 91 ALA A CA 1
ATOM 714 C C . ALA A 1 91 ? 13.805 -1.033 -12.096 1.00 67.31 91 ALA A C 1
ATOM 716 O O . ALA A 1 91 ? 14.164 -1.276 -10.937 1.00 67.31 91 ALA A O 1
ATOM 717 N N . ASP A 1 92 ? 13.269 0.137 -12.446 1.00 81.31 92 ASP A N 1
ATOM 718 C CA . ASP A 1 92 ? 13.108 1.283 -11.555 1.00 81.31 92 ASP A CA 1
ATOM 719 C C . ASP A 1 92 ? 11.745 1.264 -10.856 1.00 81.31 92 ASP A C 1
ATOM 721 O O . ASP A 1 92 ? 10.713 1.453 -11.482 1.00 81.31 92 ASP A O 1
ATOM 725 N N . TYR A 1 93 ? 11.751 1.120 -9.532 1.00 85.19 93 TYR A N 1
ATOM 726 C CA . TYR A 1 93 ? 10.564 1.149 -8.678 1.00 85.19 93 TYR A CA 1
ATOM 727 C C . TYR A 1 93 ? 10.796 2.116 -7.503 1.00 85.19 93 TYR A C 1
ATOM 729 O O . TYR A 1 93 ? 11.948 2.449 -7.205 1.00 85.19 93 TYR A O 1
ATOM 737 N N . PRO A 1 94 ? 9.749 2.585 -6.793 1.00 84.25 94 PRO A N 1
ATOM 738 C CA . PRO A 1 94 ? 9.869 3.649 -5.790 1.00 84.25 94 PRO A CA 1
ATOM 739 C C . PRO A 1 94 ? 10.993 3.453 -4.762 1.00 84.25 94 PRO A C 1
ATOM 741 O O . PRO A 1 94 ? 11.670 4.416 -4.412 1.00 84.25 94 PRO A O 1
ATOM 744 N N . LEU A 1 95 ? 11.235 2.212 -4.322 1.00 84.00 95 LEU A N 1
ATOM 745 C CA . LEU A 1 95 ? 12.290 1.885 -3.358 1.00 84.00 95 LEU A CA 1
ATOM 746 C C . LEU A 1 95 ? 13.701 1.710 -3.955 1.00 84.00 95 LEU A C 1
ATOM 748 O O . LEU A 1 95 ? 14.665 1.689 -3.189 1.00 84.00 95 LEU A O 1
ATOM 752 N N . SER A 1 96 ? 13.859 1.559 -5.276 1.00 86.19 96 SER A N 1
ATOM 753 C CA . SER A 1 96 ? 15.184 1.523 -5.925 1.00 86.19 96 SER A CA 1
ATOM 754 C C . SER A 1 96 ? 15.685 2.913 -6.325 1.00 86.19 96 SER A C 1
ATOM 756 O O . SER A 1 96 ? 16.893 3.126 -6.467 1.00 86.19 96 SER A O 1
ATOM 758 N N . LEU A 1 97 ? 14.777 3.881 -6.454 1.00 86.44 97 LEU A N 1
ATOM 759 C CA . LEU A 1 97 ? 15.093 5.239 -6.873 1.00 86.44 97 LEU A CA 1
ATOM 760 C C . LEU A 1 97 ? 15.749 6.047 -5.744 1.00 86.44 97 LEU A C 1
ATOM 762 O O . LEU A 1 97 ? 15.186 6.289 -4.679 1.00 86.44 97 LEU A O 1
ATOM 766 N N . SER A 1 98 ? 16.964 6.531 -6.007 1.00 82.38 98 SER A N 1
ATOM 767 C CA . SER A 1 98 ? 17.752 7.333 -5.058 1.00 82.38 98 SER A CA 1
ATOM 768 C C . SER A 1 98 ? 17.609 8.851 -5.259 1.00 82.38 98 SER A C 1
ATOM 770 O O . SER A 1 98 ? 18.286 9.643 -4.591 1.00 82.38 98 SER A O 1
ATOM 772 N N . THR A 1 99 ? 16.737 9.277 -6.171 1.00 86.56 99 THR A N 1
ATOM 773 C CA . THR A 1 99 ? 16.434 10.685 -6.447 1.00 86.56 99 THR A CA 1
ATOM 774 C C . THR A 1 99 ? 15.330 11.202 -5.522 1.00 86.56 99 THR A C 1
ATOM 776 O O . THR A 1 99 ? 14.572 10.433 -4.933 1.00 86.56 99 THR A O 1
ATOM 779 N N . GLN A 1 100 ? 15.234 12.522 -5.352 1.00 80.69 100 GLN A N 1
ATOM 780 C CA . GLN A 1 100 ? 14.015 13.111 -4.790 1.00 80.69 100 GLN A CA 1
ATOM 781 C C . GLN A 1 100 ? 12.918 13.089 -5.866 1.00 80.69 100 GLN A C 1
ATOM 783 O O . GLN A 1 100 ? 13.239 13.342 -7.028 1.00 80.69 100 GLN A O 1
ATOM 788 N N . PRO A 1 101 ? 11.647 12.800 -5.525 1.00 85.38 101 PRO A N 1
ATOM 789 C CA . PRO A 1 101 ? 11.070 12.666 -4.176 1.00 85.38 101 PRO A CA 1
ATOM 790 C C . PRO A 1 101 ? 11.167 11.259 -3.541 1.00 85.38 101 PRO A C 1
ATOM 792 O O . PRO A 1 101 ? 10.740 11.065 -2.404 1.00 85.38 101 PRO A O 1
ATOM 795 N N . TRP A 1 102 ? 11.724 10.273 -4.243 1.00 88.75 102 TRP A N 1
ATOM 796 C CA . TRP A 1 102 ? 11.675 8.854 -3.869 1.00 88.75 102 TRP A CA 1
ATOM 797 C C . TRP A 1 102 ? 12.428 8.512 -2.584 1.00 88.75 102 TRP A C 1
ATOM 799 O O . TRP A 1 102 ? 11.909 7.777 -1.753 1.00 88.75 102 TRP A O 1
ATOM 809 N N . LYS A 1 103 ? 13.579 9.145 -2.325 1.00 87.12 103 LYS A N 1
ATOM 810 C CA . LYS A 1 103 ? 14.274 9.009 -1.029 1.00 87.12 103 LYS A CA 1
ATOM 811 C C . LYS A 1 103 ? 13.383 9.353 0.165 1.00 87.12 103 LYS A C 1
ATOM 813 O O . LYS A 1 103 ? 13.420 8.658 1.177 1.00 87.12 103 LYS A O 1
ATOM 818 N N . LYS A 1 104 ? 12.600 10.432 0.056 1.00 88.50 104 LYS A N 1
ATOM 819 C CA . LYS A 1 104 ? 11.661 10.846 1.104 1.00 88.50 104 LYS A CA 1
ATOM 820 C C . LYS A 1 104 ? 10.509 9.849 1.220 1.00 88.50 104 LYS A C 1
ATOM 822 O O . LYS A 1 104 ? 10.152 9.478 2.332 1.00 88.50 104 LYS A O 1
ATOM 827 N N . PHE A 1 105 ? 9.988 9.376 0.087 1.00 90.56 105 PHE A N 1
ATOM 828 C CA . PHE A 1 105 ? 8.970 8.328 0.066 1.00 90.56 105 PHE A CA 1
ATOM 829 C C . PHE A 1 105 ? 9.433 7.063 0.799 1.00 90.56 105 PHE A C 1
ATOM 831 O O . PHE A 1 105 ? 8.700 6.589 1.652 1.00 90.56 105 PHE A O 1
ATOM 838 N N . CYS A 1 106 ? 10.650 6.559 0.560 1.00 88.25 106 CYS A N 1
ATOM 839 C CA . CYS A 1 106 ? 11.156 5.354 1.233 1.00 88.25 106 CYS A CA 1
ATOM 840 C C . CYS A 1 106 ? 11.161 5.478 2.764 1.00 88.25 106 CYS A C 1
ATOM 842 O O . CYS A 1 106 ? 10.791 4.539 3.468 1.00 88.25 106 CYS A O 1
ATOM 844 N N . LEU A 1 107 ? 11.580 6.640 3.279 1.00 90.81 107 LEU A N 1
ATOM 845 C CA . LEU A 1 107 ? 11.584 6.922 4.716 1.00 90.81 107 LEU A CA 1
ATOM 846 C C . LEU A 1 107 ? 10.156 6.975 5.265 1.00 90.81 107 LEU A C 1
ATOM 848 O O . LEU A 1 107 ? 9.841 6.285 6.230 1.00 90.81 107 LEU A O 1
ATOM 852 N N . ASN A 1 108 ? 9.289 7.740 4.602 1.00 92.94 108 ASN A N 1
ATOM 853 C CA . ASN A 1 108 ? 7.896 7.911 5.000 1.00 92.94 108 ASN A CA 1
ATOM 854 C C . ASN A 1 108 ? 7.095 6.601 4.913 1.00 92.94 108 ASN A C 1
ATOM 856 O O . ASN A 1 108 ? 6.245 6.352 5.758 1.00 92.94 108 ASN A O 1
ATOM 860 N N . PHE A 1 109 ? 7.371 5.762 3.911 1.00 91.88 109 PHE A N 1
ATOM 861 C CA . PHE A 1 109 ? 6.763 4.445 3.722 1.00 91.88 109 PHE A CA 1
ATOM 862 C C . PHE A 1 109 ? 7.101 3.516 4.890 1.00 91.88 109 PHE A C 1
ATOM 864 O O . PHE A 1 109 ? 6.208 2.920 5.486 1.00 91.88 109 PHE A O 1
ATOM 871 N N . GLY A 1 110 ? 8.384 3.440 5.262 1.00 90.56 110 GLY A N 1
ATOM 872 C CA . GLY A 1 110 ? 8.813 2.660 6.423 1.00 90.56 110 GLY A CA 1
ATOM 873 C C . GLY A 1 110 ? 8.213 3.176 7.731 1.00 90.56 110 GLY A C 1
ATOM 874 O O . GLY A 1 110 ? 7.708 2.382 8.517 1.00 90.56 110 GLY A O 1
ATOM 875 N N 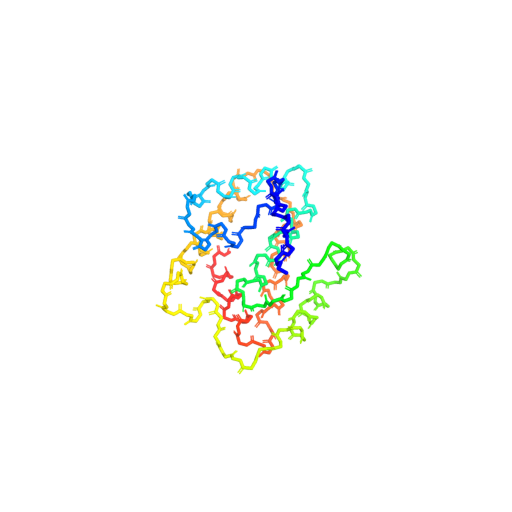. GLU A 1 111 ? 8.217 4.496 7.937 1.00 93.19 111 GLU A N 1
ATOM 876 C CA . GLU A 1 111 ? 7.627 5.118 9.129 1.00 93.19 111 GLU A CA 1
ATOM 877 C C . GLU A 1 111 ? 6.111 4.884 9.213 1.00 93.19 111 GLU A C 1
ATOM 879 O O . GLU A 1 111 ? 5.578 4.684 10.303 1.00 93.19 111 GLU A O 1
ATOM 884 N N . PHE A 1 112 ? 5.413 4.892 8.073 1.00 93.38 112 PHE A N 1
ATOM 885 C CA . PHE A 1 112 ? 3.979 4.623 8.013 1.00 93.38 112 PHE A CA 1
ATOM 886 C C . PHE A 1 112 ? 3.663 3.198 8.458 1.00 93.38 112 PHE A C 1
ATOM 888 O O . PHE A 1 112 ? 2.800 3.018 9.312 1.00 93.38 112 PHE A O 1
ATOM 895 N N . LEU A 1 113 ? 4.384 2.202 7.935 1.00 90.75 113 LEU A N 1
ATOM 896 C CA . LEU A 1 113 ? 4.186 0.804 8.321 1.00 90.75 113 LEU A CA 1
ATOM 897 C C . LEU A 1 113 ? 4.499 0.570 9.803 1.00 90.75 113 LEU A C 1
ATOM 899 O O . LEU A 1 113 ? 3.689 -0.041 10.493 1.00 90.75 113 LEU A O 1
ATOM 903 N N . ASP A 1 114 ? 5.612 1.118 10.306 1.00 90.25 114 ASP A N 1
ATOM 904 C CA . ASP A 1 114 ? 5.973 1.018 11.728 1.00 90.25 114 ASP A CA 1
ATOM 905 C C . ASP A 1 114 ? 4.846 1.571 12.619 1.00 90.25 114 ASP A C 1
ATOM 907 O O . ASP A 1 114 ? 4.410 0.933 13.577 1.00 90.25 114 ASP A O 1
ATOM 911 N N . LYS A 1 115 ? 4.344 2.768 12.291 1.00 90.69 115 LYS A N 1
ATOM 912 C CA . LYS A 1 115 ? 3.274 3.420 13.055 1.00 90.69 115 LYS A CA 1
ATOM 913 C C . LYS A 1 115 ? 1.939 2.706 12.922 1.00 90.69 115 LYS A C 1
ATOM 915 O O . LYS A 1 115 ? 1.206 2.649 13.901 1.00 90.69 115 LYS A O 1
ATOM 920 N N . LEU A 1 116 ? 1.629 2.159 11.750 1.00 88.38 116 LEU A N 1
ATOM 921 C CA . LEU A 1 116 ? 0.422 1.373 11.533 1.00 88.38 116 LEU A CA 1
ATOM 922 C C . LEU A 1 116 ? 0.410 0.146 12.454 1.00 88.38 116 LEU A C 1
ATOM 924 O O . LEU A 1 116 ? -0.548 -0.034 13.200 1.00 88.38 116 LEU A O 1
ATOM 928 N N . VAL A 1 117 ? 1.499 -0.630 12.474 1.00 84.62 117 VAL A N 1
ATOM 929 C CA . VAL A 1 117 ? 1.635 -1.820 13.332 1.00 84.62 117 VAL A CA 1
ATOM 930 C C . VAL A 1 117 ? 1.516 -1.447 14.811 1.00 84.62 117 VAL A C 1
ATOM 932 O O . VAL A 1 117 ? 0.740 -2.063 15.541 1.00 84.62 117 VAL A O 1
ATOM 935 N N . ILE A 1 118 ? 2.222 -0.402 15.252 1.00 85.69 118 ILE A N 1
ATOM 936 C CA . ILE A 1 118 ? 2.156 0.086 16.638 1.00 85.69 118 ILE A CA 1
ATOM 937 C C . ILE A 1 118 ? 0.725 0.503 17.007 1.00 85.69 118 ILE A C 1
ATOM 939 O O . ILE A 1 118 ? 0.207 0.102 18.049 1.00 85.69 118 ILE A O 1
ATOM 943 N N . SER A 1 119 ? 0.062 1.287 16.157 1.00 83.50 119 SER A N 1
ATOM 944 C CA . SER A 1 119 ? -1.308 1.734 16.410 1.00 83.50 119 SER A CA 1
ATOM 945 C C . SER A 1 119 ? -2.298 0.565 16.457 1.00 83.50 119 SER A C 1
ATOM 947 O O . SER A 1 119 ? -3.199 0.582 17.293 1.00 83.50 119 SER A O 1
ATOM 949 N N . CYS A 1 120 ? -2.119 -0.467 15.628 1.00 77.69 120 CYS A N 1
ATOM 950 C CA . CYS A 1 120 ? -2.922 -1.692 15.672 1.00 77.69 120 CYS A CA 1
ATOM 951 C C . CYS A 1 120 ? -2.696 -2.513 16.953 1.00 77.69 120 CYS A C 1
ATOM 953 O O . CYS A 1 120 ? -3.632 -3.135 17.440 1.00 77.69 120 CYS A O 1
ATOM 955 N N . GLN A 1 121 ? -1.495 -2.495 17.543 1.00 73.31 121 GLN A N 1
ATOM 956 C CA . GLN A 1 121 ? -1.224 -3.198 18.806 1.00 73.31 121 GLN A CA 1
ATOM 957 C C . GLN A 1 121 ? -1.922 -2.554 20.013 1.00 73.31 121 GLN A C 1
ATOM 959 O O . GLN A 1 121 ? -2.335 -3.257 20.935 1.00 73.31 121 GLN A O 1
ATOM 964 N N . TYR A 1 122 ? -2.027 -1.221 20.033 1.00 72.12 122 TYR A N 1
ATOM 965 C CA . TYR A 1 122 ? -2.591 -0.475 21.164 1.00 72.12 122 TYR A CA 1
ATOM 966 C C . TYR A 1 122 ? -4.092 -0.207 21.046 1.00 72.12 122 TYR A C 1
ATOM 968 O O . TYR A 1 122 ? -4.763 -0.014 22.062 1.00 72.12 122 TYR A O 1
ATOM 976 N N . ASN A 1 123 ? -4.627 -0.169 19.827 1.00 64.25 123 ASN A N 1
ATOM 977 C CA . ASN A 1 123 ? -6.054 -0.009 19.597 1.00 64.25 123 ASN A CA 1
ATOM 978 C C . ASN A 1 123 ? -6.687 -1.403 19.529 1.00 64.25 123 ASN A C 1
ATOM 980 O O . ASN A 1 123 ? -6.253 -2.226 18.740 1.00 64.25 123 ASN A O 1
ATOM 984 N N . ILE A 1 124 ? -7.732 -1.662 20.320 1.00 52.00 124 ILE A N 1
ATOM 985 C CA . ILE A 1 124 ? -8.433 -2.963 20.485 1.00 52.00 124 ILE A CA 1
ATOM 986 C C . ILE A 1 124 ? -8.971 -3.577 19.164 1.00 52.00 124 ILE A C 1
ATOM 988 O O . ILE A 1 124 ? -9.502 -4.682 19.161 1.00 52.00 124 ILE A O 1
ATOM 992 N N . MET A 1 125 ? -8.777 -2.917 18.021 1.00 54.78 125 MET A N 1
ATOM 993 C CA . MET A 1 125 ? -8.994 -3.454 16.676 1.00 54.78 125 MET A CA 1
ATOM 994 C C . MET A 1 125 ? -7.885 -4.445 16.266 1.00 54.78 125 MET A C 1
ATOM 996 O O . MET A 1 125 ? -7.294 -4.316 15.195 1.00 54.78 125 MET A O 1
ATOM 1000 N N . TYR A 1 126 ? -7.622 -5.450 17.108 1.00 57.25 126 TYR A N 1
ATOM 1001 C CA . TYR A 1 126 ? -7.066 -6.734 16.672 1.00 57.25 126 TYR A CA 1
ATOM 1002 C C . TYR A 1 126 ? -8.159 -7.441 15.865 1.00 57.25 126 TYR A C 1
ATOM 1004 O O . TYR A 1 126 ? -8.820 -8.363 16.332 1.00 57.25 126 TYR A O 1
ATOM 1012 N N . ASP A 1 127 ? -8.445 -6.905 14.686 1.00 67.25 127 ASP A N 1
ATOM 1013 C CA . ASP A 1 127 ? -9.241 -7.622 13.713 1.00 67.25 127 ASP A CA 1
ATOM 1014 C C . ASP A 1 127 ? -8.269 -8.499 12.933 1.00 67.25 127 ASP A C 1
ATOM 1016 O O . ASP A 1 127 ? -7.403 -7.976 12.218 1.00 67.25 127 ASP A O 1
ATOM 1020 N N . ASP A 1 128 ? -8.391 -9.815 13.117 1.00 73.81 128 ASP A N 1
ATOM 1021 C CA . ASP A 1 128 ? -7.595 -10.833 12.426 1.00 73.81 128 ASP A CA 1
ATOM 1022 C C . ASP A 1 128 ? -7.547 -10.541 10.916 1.00 73.81 128 ASP A C 1
ATOM 1024 O O . ASP A 1 128 ? -6.509 -10.694 10.281 1.00 73.81 128 ASP A O 1
ATOM 1028 N N . VAL A 1 129 ? -8.618 -9.954 10.363 1.00 82.75 129 VAL A N 1
ATOM 1029 C CA . VAL A 1 129 ? -8.730 -9.578 8.950 1.00 82.75 129 VAL A CA 1
ATOM 1030 C C . VAL A 1 129 ? -7.609 -8.646 8.475 1.00 82.75 129 VAL A C 1
ATOM 1032 O O . VAL A 1 129 ? -7.060 -8.876 7.396 1.00 82.75 129 VAL A O 1
ATOM 1035 N N . LEU A 1 130 ? -7.251 -7.590 9.217 1.00 83.75 130 LEU A N 1
ATOM 1036 C CA . LEU A 1 130 ? -6.256 -6.615 8.742 1.00 83.75 130 LEU A CA 1
ATOM 1037 C C . LEU A 1 130 ? -4.859 -7.233 8.689 1.00 83.75 130 LEU A C 1
ATOM 1039 O O . LEU A 1 130 ? -4.160 -7.114 7.680 1.00 83.75 130 LEU A O 1
ATOM 1043 N N . MET A 1 131 ? -4.458 -7.874 9.786 1.00 83.69 131 MET A N 1
ATOM 1044 C CA . MET A 1 131 ? -3.134 -8.474 9.902 1.00 83.69 131 MET A CA 1
ATOM 1045 C C . MET A 1 131 ? -3.005 -9.685 8.981 1.00 83.69 131 MET A C 1
ATOM 1047 O O . MET A 1 131 ? -1.989 -9.790 8.300 1.00 83.69 131 MET A O 1
ATOM 1051 N N . ASP A 1 132 ? -4.038 -10.522 8.860 1.00 85.69 132 ASP A N 1
ATOM 1052 C CA . ASP A 1 132 ? -4.040 -11.645 7.920 1.00 85.69 132 ASP A CA 1
ATOM 1053 C C . ASP A 1 132 ? -3.963 -11.156 6.473 1.00 85.69 132 ASP A C 1
ATOM 1055 O O . ASP A 1 132 ? -3.150 -11.663 5.703 1.00 85.69 132 ASP A O 1
ATOM 1059 N N . THR A 1 133 ? -4.717 -10.113 6.105 1.00 86.50 133 THR A N 1
ATOM 1060 C CA . THR A 1 133 ? -4.631 -9.517 4.759 1.00 86.50 133 THR A CA 1
ATOM 1061 C C . THR A 1 133 ? -3.213 -9.019 4.473 1.00 86.50 133 THR A C 1
ATOM 1063 O O . THR A 1 133 ? -2.662 -9.287 3.403 1.00 86.50 133 THR A O 1
ATOM 1066 N N . LEU A 1 134 ? -2.594 -8.314 5.427 1.00 85.56 134 LEU A N 1
ATOM 1067 C CA . LEU A 1 134 ? -1.230 -7.800 5.285 1.00 85.56 134 LEU A CA 1
ATOM 1068 C C . LEU A 1 134 ? -0.199 -8.926 5.195 1.00 85.56 134 LEU A C 1
ATOM 1070 O O . LEU A 1 134 ? 0.653 -8.888 4.309 1.00 85.56 134 LEU A O 1
ATOM 1074 N N . ILE A 1 135 ? -0.291 -9.938 6.057 1.00 87.19 135 ILE A N 1
ATOM 1075 C CA . ILE A 1 135 ? 0.599 -11.101 6.044 1.00 87.19 135 ILE A CA 1
ATOM 1076 C C . ILE A 1 135 ? 0.446 -11.856 4.722 1.00 87.19 135 ILE A C 1
ATOM 1078 O O . ILE A 1 135 ? 1.438 -12.047 4.023 1.00 87.19 135 ILE A O 1
ATOM 1082 N N . CYS A 1 136 ? -0.774 -12.218 4.317 1.00 88.50 136 CYS A N 1
ATOM 1083 C CA . CYS A 1 136 ? -1.029 -12.925 3.063 1.00 88.50 136 CYS A CA 1
ATOM 1084 C C . CYS A 1 136 ? -0.501 -12.151 1.850 1.00 88.50 136 CYS A C 1
ATOM 1086 O O . CYS A 1 136 ? 0.170 -12.731 0.991 1.00 88.50 136 CYS A O 1
ATOM 1088 N N . LEU A 1 137 ? -0.758 -10.841 1.788 1.00 87.62 137 LEU A N 1
ATOM 1089 C CA . LEU A 1 137 ? -0.302 -10.004 0.684 1.00 87.62 137 LEU A CA 1
ATOM 1090 C C . LEU A 1 137 ? 1.227 -9.890 0.658 1.00 87.62 137 LEU A C 1
ATOM 1092 O O . LEU A 1 137 ? 1.840 -10.113 -0.384 1.00 87.62 137 LEU A O 1
ATOM 1096 N N . LEU A 1 138 ? 1.862 -9.573 1.790 1.00 87.69 138 LEU A N 1
ATOM 1097 C CA . LEU A 1 138 ? 3.317 -9.416 1.869 1.00 87.69 138 LEU A CA 1
ATOM 1098 C C . LEU A 1 138 ? 4.047 -10.738 1.627 1.00 87.69 138 LEU A C 1
ATOM 1100 O O . LEU A 1 138 ? 5.067 -10.745 0.936 1.00 87.69 138 LEU A O 1
ATOM 1104 N N . THR A 1 139 ? 3.531 -11.857 2.131 1.00 88.88 139 THR A N 1
ATOM 1105 C CA . THR A 1 139 ? 4.078 -13.187 1.854 1.00 88.88 139 THR A CA 1
ATOM 1106 C C . THR A 1 139 ? 3.966 -13.520 0.370 1.00 88.88 139 THR A C 1
ATOM 1108 O O . THR A 1 139 ? 4.974 -13.878 -0.239 1.00 88.88 139 THR A O 1
ATOM 1111 N N . GLY A 1 140 ? 2.798 -13.325 -0.249 1.00 87.38 140 GLY A N 1
ATOM 1112 C CA . GLY A 1 140 ? 2.623 -13.607 -1.675 1.00 87.38 140 GLY A CA 1
ATOM 1113 C C . GLY A 1 140 ? 3.462 -12.693 -2.581 1.00 87.38 140 GLY A C 1
ATOM 1114 O O . GLY A 1 140 ? 4.056 -13.158 -3.551 1.00 87.38 140 GLY A O 1
ATOM 1115 N N . LEU A 1 141 ? 3.606 -11.407 -2.238 1.00 87.00 141 LEU A N 1
ATOM 1116 C CA . LEU A 1 141 ? 4.506 -10.490 -2.952 1.00 87.00 141 LEU A CA 1
ATOM 1117 C C . LEU A 1 141 ? 5.985 -10.883 -2.787 1.00 87.00 141 LEU A C 1
ATOM 1119 O O . LEU A 1 141 ? 6.773 -10.711 -3.718 1.00 87.00 141 LEU A O 1
ATOM 1123 N N . SER A 1 142 ? 6.360 -11.442 -1.632 1.00 87.38 142 SER A N 1
ATOM 1124 C CA . SER A 1 142 ? 7.729 -11.905 -1.356 1.00 87.38 142 SER A CA 1
ATOM 1125 C C . SER A 1 142 ? 8.124 -13.139 -2.163 1.00 87.38 142 SER A C 1
ATOM 1127 O O . SER A 1 142 ? 9.309 -13.306 -2.450 1.00 87.38 142 SER A O 1
ATOM 1129 N N . ASP A 1 143 ? 7.151 -13.959 -2.562 1.00 86.19 143 ASP A N 1
ATOM 1130 C CA . ASP A 1 143 ? 7.358 -15.140 -3.412 1.00 86.19 143 ASP A CA 1
ATOM 1131 C C . ASP A 1 143 ? 7.220 -14.833 -4.920 1.00 86.19 143 ASP A C 1
ATOM 1133 O O . ASP A 1 143 ? 7.433 -15.687 -5.781 1.00 86.19 143 ASP A O 1
ATOM 1137 N N . SER A 1 144 ? 6.901 -13.585 -5.284 1.00 85.44 144 SER A N 1
ATOM 1138 C CA . SER A 1 144 ? 6.757 -13.186 -6.687 1.00 85.44 144 SER A CA 1
ATOM 1139 C C . SER A 1 144 ? 8.086 -13.235 -7.453 1.00 85.44 144 SER A C 1
ATOM 1141 O O . SER A 1 144 ? 9.160 -12.921 -6.934 1.00 85.44 144 SER A O 1
ATOM 1143 N N . GLN A 1 145 ? 8.023 -13.528 -8.755 1.00 82.00 145 GLN A N 1
ATOM 1144 C CA . GLN A 1 145 ? 9.178 -13.455 -9.658 1.00 82.00 145 GLN A CA 1
ATOM 1145 C C . GLN A 1 145 ? 9.621 -12.007 -9.948 1.00 82.00 145 GLN A C 1
ATOM 1147 O O . GLN A 1 145 ? 10.770 -11.778 -10.343 1.00 82.00 145 GLN A O 1
ATOM 1152 N N . VAL A 1 146 ? 8.778 -11.009 -9.656 1.00 84.25 146 VAL A N 1
ATOM 1153 C CA . VAL A 1 146 ? 9.085 -9.586 -9.856 1.00 84.25 146 VAL A CA 1
ATOM 1154 C C . VAL A 1 146 ? 9.977 -9.062 -8.728 1.00 84.25 146 VAL A C 1
ATOM 1156 O O . VAL A 1 146 ? 9.613 -9.067 -7.552 1.00 84.25 146 VAL A O 1
ATOM 1159 N N . ARG A 1 147 ? 11.165 -8.556 -9.084 1.00 86.50 147 ARG A N 1
ATOM 1160 C CA . ARG A 1 147 ? 12.139 -8.012 -8.116 1.00 86.50 147 ARG A CA 1
ATOM 1161 C C . ARG A 1 147 ? 11.552 -6.886 -7.263 1.00 86.50 147 ARG A C 1
ATOM 1163 O O . ARG A 1 147 ? 11.825 -6.840 -6.064 1.00 86.50 147 ARG A O 1
ATOM 1170 N N . ALA A 1 148 ? 10.784 -5.991 -7.879 1.00 87.19 148 ALA A N 1
ATOM 1171 C CA . ALA A 1 148 ? 10.186 -4.850 -7.200 1.00 87.19 148 ALA A CA 1
ATOM 1172 C C . ALA A 1 148 ? 9.225 -5.289 -6.083 1.00 87.19 148 ALA A C 1
ATOM 1174 O O . ALA A 1 148 ? 9.247 -4.713 -4.993 1.00 87.19 148 ALA A O 1
ATOM 1175 N N . PHE A 1 149 ? 8.473 -6.372 -6.315 1.00 86.75 149 PHE A N 1
ATOM 1176 C CA . PHE A 1 149 ? 7.537 -6.948 -5.347 1.00 86.75 149 PHE A CA 1
ATOM 1177 C C . PHE A 1 149 ? 8.307 -7.527 -4.169 1.00 86.75 149 PHE A C 1
ATOM 1179 O O . PHE A 1 149 ? 8.129 -7.055 -3.051 1.00 86.75 149 PHE A O 1
ATOM 1186 N N . ARG A 1 150 ? 9.271 -8.422 -4.432 1.00 88.25 150 ARG A N 1
ATOM 1187 C CA . ARG A 1 150 ? 10.080 -9.046 -3.373 1.00 88.25 150 ARG A CA 1
ATOM 1188 C C . ARG A 1 150 ? 10.818 -8.035 -2.508 1.00 88.25 150 ARG A C 1
ATOM 1190 O O . ARG A 1 150 ? 10.884 -8.179 -1.290 1.00 88.25 150 ARG A O 1
ATOM 1197 N N . HIS A 1 151 ? 11.424 -7.025 -3.130 1.00 88.88 151 HIS A N 1
ATOM 1198 C CA . HIS A 1 151 ? 12.194 -6.026 -2.395 1.00 88.88 151 HIS A CA 1
ATOM 1199 C C . HIS A 1 151 ? 11.293 -5.173 -1.498 1.00 88.88 151 HIS A C 1
ATOM 1201 O O . HIS A 1 151 ? 11.627 -4.935 -0.338 1.00 88.88 151 HIS A O 1
ATOM 1207 N N . THR A 1 152 ? 10.144 -4.743 -2.021 1.00 88.06 152 THR A N 1
ATOM 1208 C CA . THR A 1 152 ? 9.187 -3.911 -1.285 1.00 88.06 152 THR A CA 1
ATOM 1209 C C . THR A 1 152 ? 8.510 -4.688 -0.170 1.00 88.06 152 THR A C 1
ATOM 1211 O O . THR A 1 152 ? 8.467 -4.205 0.961 1.00 88.06 152 THR A O 1
ATOM 1214 N N . SER A 1 153 ? 8.072 -5.915 -0.443 1.00 86.50 153 SER A N 1
ATOM 1215 C CA . SER A 1 153 ? 7.444 -6.778 0.553 1.00 86.50 153 SER A CA 1
ATOM 1216 C C . SER A 1 153 ? 8.414 -7.181 1.660 1.00 86.50 153 SER A C 1
ATOM 1218 O O . SER A 1 153 ? 8.042 -7.144 2.824 1.00 86.50 153 SER A O 1
ATOM 1220 N N . THR A 1 154 ? 9.680 -7.473 1.340 1.00 87.88 154 THR A N 1
ATOM 1221 C CA . THR A 1 154 ? 10.706 -7.775 2.353 1.00 87.88 154 THR A CA 1
ATOM 1222 C C . THR A 1 154 ? 11.030 -6.546 3.201 1.00 87.88 154 THR A C 1
ATOM 1224 O O . THR A 1 154 ? 11.255 -6.661 4.404 1.00 87.88 154 THR A O 1
ATOM 1227 N N . PHE A 1 155 ? 11.080 -5.357 2.592 1.00 86.38 155 PHE A N 1
ATOM 1228 C CA . PHE A 1 155 ? 11.280 -4.112 3.332 1.00 86.38 155 PHE A CA 1
ATOM 1229 C C . PHE A 1 155 ? 10.115 -3.841 4.291 1.00 86.38 155 PHE A C 1
ATOM 1231 O O . PHE A 1 155 ? 10.354 -3.541 5.458 1.00 86.38 155 PHE A O 1
ATOM 1238 N N . ALA A 1 156 ? 8.879 -3.994 3.809 1.00 85.19 156 ALA A N 1
ATOM 1239 C CA . ALA A 1 156 ? 7.668 -3.839 4.603 1.00 85.19 156 ALA A CA 1
ATOM 1240 C C . ALA A 1 156 ? 7.571 -4.896 5.710 1.00 85.19 156 ALA A C 1
ATOM 1242 O O . ALA A 1 156 ? 7.351 -4.550 6.862 1.00 85.19 156 ALA A O 1
ATOM 1243 N N . GLY A 1 157 ? 7.825 -6.166 5.389 1.00 81.44 157 GLY A N 1
ATOM 1244 C CA . GLY A 1 157 ? 7.749 -7.298 6.311 1.00 81.44 157 GLY A CA 1
ATOM 1245 C C . GLY A 1 157 ? 8.700 -7.198 7.503 1.00 81.44 157 GLY A C 1
ATOM 1246 O O . GLY A 1 157 ? 8.376 -7.689 8.570 1.00 81.44 157 GLY A O 1
ATOM 1247 N N . LYS A 1 158 ? 9.837 -6.497 7.380 1.00 83.00 158 LYS A N 1
ATOM 1248 C CA . LYS A 1 158 ? 10.735 -6.215 8.520 1.00 83.00 158 LYS A CA 1
ATOM 1249 C C . LYS A 1 158 ? 10.140 -5.262 9.565 1.00 83.00 158 LYS A C 1
ATOM 1251 O O . LYS A 1 158 ? 10.792 -5.024 10.580 1.00 83.00 158 LYS A O 1
ATOM 1256 N N . LYS A 1 159 ? 8.997 -4.638 9.271 1.00 78.88 159 LYS A N 1
ATOM 1257 C CA . LYS A 1 159 ? 8.299 -3.699 10.160 1.00 78.88 159 LYS A CA 1
ATOM 1258 C C . LYS A 1 159 ? 7.162 -4.350 10.953 1.00 78.88 159 LYS A C 1
ATOM 1260 O O . LYS A 1 159 ? 6.649 -3.715 11.870 1.00 78.88 159 LYS A O 1
ATOM 1265 N N . PHE A 1 160 ? 6.795 -5.580 10.594 1.00 68.12 160 PHE A N 1
ATOM 1266 C CA . PHE A 1 160 ? 5.836 -6.433 11.296 1.00 68.12 160 PHE A CA 1
ATOM 1267 C C . PHE A 1 160 ? 6.581 -7.354 12.266 1.00 68.12 160 PHE A C 1
ATOM 1269 O O . PHE A 1 160 ? 6.026 -7.611 13.355 1.00 68.12 160 PHE A O 1
#

Organism: Pyxicephalus adspersus (NCBI:txid30357)

Sequence (160 aa):
MVQAHKRIRNDESSPKDLFEAIKMGKSAIQVLVDDWLDSYKKEQALALLELVNFLIQACGCKGVVTQEMMSNMEHADIIRKMTEDFGEDSADYPLSLSTQPWKKFCLNFGEFLDKLVISCQYNIMYDDVLMDTLICLLTGLSDSQVRAFRHTSTFAGKKF

Secondary structure (DSSP, 8-state):
-----------S-----HHHHHHHT-S-HHHHHHHHHHHHHH-HHHHHHHHHHHHHHHTT------HHHHHHS-HHHHHHHHHHTT--SS---TTT--STTHHHHHHHHHHHHHHHHHHHHHSS---HHHHHHHHHHHHHHHTSS-HHHHHHHHHHHTT-

InterPro domains:
  IPR013721 STAG [PF08514] (92-157)
  IPR039662 Cohesin subunit Scc3/SA [PTHR11199] (4-159)

Foldseek 3Di:
DDDDDDPDDPPDDDPPQLQVCQLVVPDDLLVSLVVLVVVCVVPVLVSLLSVLQNLLLQLVQPDHDDSCCVVPHDLLVVLVVSLVRSPDPDLDGLQVDPDPPSVSSLVSVLVNLLSNVVVCVPPPPPPVVNVVSLCSNLVSLCPDPRPSSVVSSVSSVVSD

pLDDT: mean 80.29, std 16.33, range [30.91, 93.38]

Radius of gyration: 16.71 Å; chains: 1; bounding box: 34×45×55 Å